Protein AF-A0A2V8NLF8-F1 (afdb_monomer)

Mean predicted aligned error: 7.73 Å

Solvent-accessible surface area (backbone atoms only — not comparable to full-atom values): 8157 Å² total; per-residue (Å²): 142,70,67,67,64,57,54,56,52,54,52,52,53,51,53,50,53,51,50,51,48,50,53,53,51,52,52,42,52,53,44,49,52,51,41,51,50,49,51,53,55,52,49,52,50,52,51,51,52,43,50,49,53,53,61,38,44,76,72,72,50,66,68,50,71,87,53,37,56,60,53,44,49,50,50,49,49,55,47,51,53,48,51,51,51,42,52,51,44,54,53,52,40,51,54,52,53,50,55,48,50,57,52,34,56,75,70,69,51,83,71,80,82,76,75,76,68,73,62,64,59,64,60,53,52,49,51,51,52,48,51,53,43,43,51,50,56,57,54,68,51,65,70,78,132

Foldseek 3Di:
DPDVVVVVVVVVVVVVLVVVLVVLVVLLVVLLVVLVVLLVVLLVVLVVLLVVLVVCLVVVHADDPVRLVVSLVVLVVSLVVSLVSNVVSVVVSVVSVVVSVVSCVVVVNPDPPPVPPPPPVSNVVSVVSSVVSSVSSVVSHPDDD

Structure (mmCIF, N/CA/C/O backbone):
data_AF-A0A2V8NLF8-F1
#
_entry.id   AF-A0A2V8NLF8-F1
#
loop_
_atom_site.group_PDB
_atom_site.id
_atom_site.type_symbol
_atom_site.label_atom_id
_atom_site.label_alt_id
_atom_site.label_comp_id
_atom_site.label_asym_id
_atom_site.label_entity_id
_atom_site.label_seq_id
_atom_site.pdbx_PDB_ins_code
_atom_site.Cartn_x
_atom_site.Cartn_y
_atom_site.Cartn_z
_atom_site.occupancy
_atom_site.B_iso_or_equiv
_atom_site.auth_seq_id
_atom_site.auth_comp_id
_atom_site.auth_asym_id
_atom_site.auth_atom_id
_atom_site.pdbx_PDB_model_num
ATOM 1 N N . MET A 1 1 ? -35.919 8.971 47.888 1.00 62.62 1 MET A N 1
ATOM 2 C CA . MET A 1 1 ? -35.733 9.113 46.428 1.00 62.62 1 MET A CA 1
ATOM 3 C C . MET A 1 1 ? -34.467 8.369 45.984 1.00 62.62 1 MET A C 1
ATOM 5 O O . MET A 1 1 ? -33.421 8.989 46.028 1.00 62.62 1 MET A O 1
ATOM 9 N N . PRO A 1 2 ? -34.507 7.063 45.635 1.00 68.81 2 PRO A N 1
ATOM 10 C CA . PRO A 1 2 ? -33.289 6.376 45.161 1.00 68.81 2 PRO A CA 1
ATOM 11 C C . PRO A 1 2 ? -33.403 5.594 43.833 1.00 68.81 2 PRO A C 1
ATOM 13 O O . PRO A 1 2 ? -32.389 5.138 43.316 1.00 68.81 2 PRO A O 1
ATOM 16 N N . ALA A 1 3 ? -34.604 5.394 43.275 1.00 68.25 3 ALA A N 1
ATOM 17 C CA . ALA A 1 3 ? -34.791 4.526 42.103 1.00 68.25 3 ALA A CA 1
ATOM 18 C C . ALA A 1 3 ? -34.597 5.251 40.756 1.00 68.25 3 ALA A C 1
ATOM 20 O O . ALA A 1 3 ? -33.970 4.698 39.858 1.00 68.25 3 ALA A O 1
ATOM 21 N N . ASN A 1 4 ? -35.073 6.497 40.629 1.00 71.38 4 ASN A N 1
ATOM 22 C CA . ASN A 1 4 ? -34.932 7.270 39.385 1.00 71.38 4 ASN A CA 1
ATOM 23 C C . ASN A 1 4 ? -33.485 7.692 39.102 1.00 71.38 4 ASN A C 1
ATOM 25 O O . ASN A 1 4 ? -33.062 7.670 37.955 1.00 71.38 4 ASN A O 1
ATOM 29 N N . GLU A 1 5 ? -32.704 8.002 40.137 1.00 74.81 5 GLU A N 1
ATOM 30 C CA . GLU A 1 5 ? -31.312 8.440 39.973 1.00 74.81 5 GLU A CA 1
ATOM 31 C C . GLU A 1 5 ? -30.425 7.327 39.386 1.00 74.81 5 GLU A C 1
ATOM 33 O O . GLU A 1 5 ? -29.637 7.579 38.481 1.00 74.81 5 GLU A O 1
ATOM 38 N N . LYS A 1 6 ? -30.628 6.067 39.804 1.00 70.88 6 LYS A N 1
ATOM 39 C CA . LYS A 1 6 ? -29.897 4.909 39.254 1.00 70.88 6 LYS A CA 1
ATOM 40 C C . LYS A 1 6 ? -30.243 4.600 37.791 1.00 70.88 6 LYS A C 1
ATOM 42 O O . LYS A 1 6 ? -29.388 4.126 37.044 1.00 70.88 6 LYS A O 1
ATOM 47 N N . LEU A 1 7 ? -31.487 4.853 37.380 1.00 72.12 7 LEU A N 1
ATOM 48 C CA . LEU A 1 7 ? -31.933 4.676 35.992 1.00 72.12 7 LEU A CA 1
ATOM 49 C C . LEU A 1 7 ? -31.342 5.755 35.070 1.00 72.12 7 LEU A C 1
ATOM 51 O O . LEU A 1 7 ? -30.912 5.449 33.955 1.00 72.12 7 LEU A O 1
ATOM 55 N N . GLU A 1 8 ? -31.254 6.999 35.546 1.00 74.19 8 GLU A N 1
ATOM 56 C CA . GLU A 1 8 ? -30.637 8.099 34.796 1.00 74.19 8 GLU A CA 1
ATOM 57 C C . GLU A 1 8 ? -29.116 7.936 34.654 1.00 74.19 8 GLU A C 1
ATOM 59 O O . GLU A 1 8 ? -28.553 8.257 33.606 1.00 74.19 8 GLU A O 1
ATOM 64 N N . THR A 1 9 ? -28.428 7.391 35.662 1.00 77.75 9 THR A N 1
ATOM 65 C CA . THR A 1 9 ? -26.987 7.113 35.548 1.00 77.75 9 THR A CA 1
ATOM 66 C C . THR A 1 9 ? -26.693 5.978 34.570 1.00 77.75 9 THR A C 1
ATOM 68 O O . THR A 1 9 ? -25.790 6.112 33.748 1.00 77.75 9 THR A O 1
ATOM 71 N N . GLY A 1 10 ? -27.483 4.897 34.600 1.00 77.38 10 GLY A N 1
ATOM 72 C CA . GLY A 1 10 ? -27.284 3.749 33.707 1.00 77.38 10 GLY A CA 1
ATOM 73 C C . GLY A 1 10 ? -27.518 4.082 32.230 1.00 77.38 10 GLY A C 1
ATOM 74 O O . GLY A 1 10 ? -26.784 3.621 31.359 1.00 77.38 10 GLY A O 1
ATOM 75 N N . THR A 1 11 ? -28.502 4.937 31.939 1.00 82.44 11 THR A N 1
ATOM 76 C CA . THR A 1 11 ? -28.777 5.402 30.568 1.00 82.44 11 THR A CA 1
ATOM 77 C C . THR A 1 11 ? -27.654 6.291 30.024 1.00 82.44 11 THR A C 1
ATOM 79 O O . THR A 1 11 ? -27.200 6.075 28.902 1.00 82.44 11 THR A O 1
ATOM 82 N N . ARG A 1 12 ? -27.121 7.219 30.832 1.00 84.38 12 ARG A N 1
ATOM 83 C CA . ARG A 1 12 ? -25.976 8.064 30.435 1.00 84.38 12 ARG A CA 1
ATOM 84 C C . ARG A 1 12 ? -24.694 7.271 30.188 1.00 84.38 12 ARG A C 1
ATOM 86 O O . ARG A 1 12 ? -23.955 7.583 29.256 1.00 84.38 12 ARG A O 1
ATOM 93 N N . GLU A 1 13 ? -24.418 6.270 31.019 1.00 83.88 13 GLU A N 1
ATOM 94 C CA . GLU A 1 13 ? -23.240 5.411 30.870 1.00 83.88 13 GLU A CA 1
ATOM 95 C C . GLU A 1 13 ? -23.305 4.592 29.575 1.00 83.88 13 GLU A C 1
ATOM 97 O O . GLU A 1 13 ? -22.341 4.555 28.806 1.00 83.88 13 GLU A O 1
ATOM 102 N N . PHE A 1 14 ? -24.473 4.022 29.273 1.00 83.19 14 PHE A N 1
ATOM 103 C CA . PHE A 1 14 ? -24.698 3.289 28.031 1.00 83.19 14 PHE A CA 1
ATOM 104 C C . PHE A 1 14 ? -24.530 4.174 26.785 1.00 83.19 14 PHE A C 1
ATOM 106 O O . PHE A 1 14 ? -23.836 3.789 25.838 1.00 83.19 14 PHE A O 1
ATOM 113 N N . ASP A 1 15 ? -25.104 5.381 26.792 1.00 87.44 15 ASP A N 1
ATOM 114 C CA . ASP A 1 15 ? -24.967 6.334 25.685 1.00 87.44 15 ASP A CA 1
ATOM 115 C C . ASP A 1 15 ? -23.506 6.751 25.463 1.00 87.44 15 ASP A C 1
ATOM 117 O O . ASP A 1 15 ? -23.046 6.843 24.320 1.00 87.44 15 ASP A O 1
ATOM 121 N N . TYR A 1 16 ? -22.745 6.943 26.545 1.00 87.31 16 TYR A N 1
ATOM 122 C CA . TYR A 1 16 ? -21.318 7.249 26.472 1.00 87.31 16 TYR A CA 1
ATOM 123 C C . TYR A 1 16 ? -20.513 6.107 25.838 1.00 87.31 16 TYR A C 1
ATOM 125 O O . TYR A 1 16 ? -19.705 6.346 24.934 1.00 87.31 16 TYR A O 1
ATOM 133 N N . LEU A 1 17 ? -20.746 4.862 26.265 1.00 83.56 17 LEU A N 1
ATOM 134 C CA . LEU A 1 17 ? -20.063 3.687 25.716 1.00 83.56 17 LEU A CA 1
ATOM 135 C C . LEU A 1 17 ? -20.388 3.491 24.231 1.00 83.56 17 LEU A C 1
ATOM 137 O O . LEU A 1 17 ? -19.487 3.258 23.420 1.00 83.56 17 LEU A O 1
ATOM 141 N N . LYS A 1 18 ? -21.653 3.686 23.847 1.00 86.12 18 LYS A N 1
ATOM 142 C CA . LYS A 1 18 ? -22.092 3.643 22.449 1.00 86.12 18 LYS A CA 1
ATOM 143 C C . LYS A 1 18 ? -21.400 4.710 21.598 1.00 86.12 18 LYS A C 1
ATOM 145 O O . LYS A 1 18 ? -20.895 4.393 20.520 1.00 86.12 18 LYS A O 1
ATOM 150 N N . LEU A 1 19 ? -21.331 5.950 22.083 1.00 89.81 19 LEU A N 1
ATOM 151 C CA . LEU A 1 19 ? -20.675 7.049 21.372 1.00 89.81 19 LEU A CA 1
ATOM 152 C C . LEU A 1 19 ? -19.169 6.801 21.228 1.00 89.81 19 LEU A C 1
ATOM 154 O O . LEU A 1 19 ? -18.605 6.994 20.151 1.00 89.81 19 LEU A O 1
ATOM 158 N N . ARG A 1 20 ? -18.515 6.298 22.280 1.00 85.62 20 ARG A N 1
ATOM 159 C CA . ARG A 1 20 ? -17.096 5.928 22.241 1.00 85.62 20 ARG A CA 1
ATOM 160 C C . ARG A 1 20 ? -16.826 4.820 21.222 1.00 85.62 20 ARG A C 1
ATOM 162 O O . ARG A 1 20 ? -15.881 4.934 20.440 1.00 85.62 20 ARG A O 1
ATOM 169 N N . ARG A 1 21 ? -17.669 3.785 21.184 1.00 85.62 21 ARG A N 1
ATOM 170 C CA . ARG A 1 21 ? -17.597 2.706 20.188 1.00 85.62 21 ARG A CA 1
ATOM 171 C C . ARG A 1 21 ? -17.740 3.243 18.766 1.00 85.62 21 ARG A C 1
ATOM 173 O O . ARG A 1 21 ? -16.956 2.876 17.893 1.00 85.62 21 ARG A O 1
ATOM 180 N N . GLU A 1 22 ? -18.695 4.141 18.534 1.00 88.62 22 GLU A N 1
ATOM 181 C CA . GLU A 1 22 ? -18.904 4.757 17.221 1.00 88.62 22 GLU A CA 1
ATOM 182 C C . GLU A 1 22 ? -17.691 5.590 16.778 1.00 88.62 22 GLU A C 1
ATOM 184 O O . GLU A 1 22 ? -17.247 5.473 15.634 1.00 88.62 22 GLU A O 1
ATOM 189 N N . VAL A 1 23 ? -17.106 6.381 17.684 1.00 91.06 23 VAL A N 1
ATOM 190 C CA . VAL A 1 23 ? -15.887 7.161 17.414 1.00 91.06 23 VAL A CA 1
ATOM 191 C C . VAL A 1 23 ? -14.719 6.245 17.041 1.00 91.06 23 VAL A C 1
ATOM 193 O O . VAL A 1 23 ? -14.044 6.491 16.041 1.00 91.06 23 VAL A O 1
ATOM 196 N N . LEU A 1 24 ? -14.500 5.163 17.794 1.00 86.31 24 LEU A N 1
ATOM 197 C CA . LEU A 1 24 ? -13.432 4.203 17.503 1.00 86.31 24 LEU A CA 1
ATOM 198 C C . LEU A 1 24 ? -13.659 3.470 16.173 1.00 86.31 24 LEU A C 1
ATOM 200 O O . LEU A 1 24 ? -12.708 3.267 15.419 1.00 86.31 24 LEU A O 1
ATOM 204 N N . SER A 1 25 ? -14.906 3.113 15.854 1.00 85.94 25 SER A N 1
ATOM 205 C CA . SER A 1 25 ? -15.250 2.494 14.569 1.00 85.94 25 SER A CA 1
ATOM 206 C C . SER A 1 25 ? -14.944 3.431 13.401 1.00 85.94 25 SER A C 1
ATOM 208 O O . SER A 1 25 ? -14.262 3.032 12.457 1.00 85.94 25 SER A O 1
ATOM 210 N N . LYS A 1 26 ? -15.367 4.701 13.490 1.00 90.31 26 LYS A N 1
ATOM 211 C CA . LYS A 1 26 ? -15.076 5.718 12.466 1.00 90.31 26 LYS A CA 1
ATOM 212 C C . LYS A 1 26 ? -13.575 5.927 12.276 1.00 90.31 26 LYS A C 1
ATOM 214 O O . LYS A 1 26 ? -13.116 6.083 11.147 1.00 90.31 26 LYS A O 1
ATOM 219 N N . GLU A 1 27 ? -12.801 5.892 13.357 1.00 88.81 27 GLU A N 1
ATOM 220 C CA . GLU A 1 27 ? -11.343 6.009 13.294 1.00 88.81 27 GLU A CA 1
ATOM 221 C C . GLU A 1 27 ? -10.692 4.807 12.581 1.00 88.81 27 GLU A C 1
ATOM 223 O O . GLU A 1 27 ? -9.745 4.975 11.807 1.00 88.81 27 GLU A O 1
ATOM 228 N N . ILE A 1 28 ? -11.201 3.586 12.78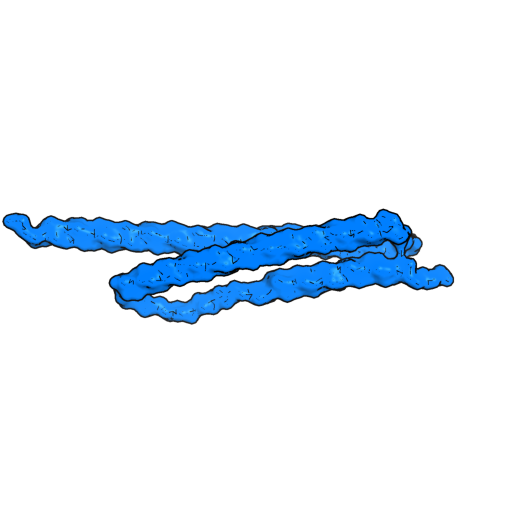7 1.00 87.56 28 ILE A N 1
ATOM 229 C CA . ILE A 1 28 ? -10.737 2.398 12.051 1.00 87.56 28 ILE A CA 1
ATOM 230 C C . ILE A 1 28 ? -11.030 2.542 10.554 1.00 87.56 28 ILE A C 1
ATOM 232 O O . ILE A 1 28 ? -10.137 2.296 9.735 1.00 87.56 28 ILE A O 1
ATOM 236 N N . ASP A 1 29 ? -12.239 2.965 10.192 1.00 88.88 29 ASP A N 1
ATOM 237 C CA . ASP A 1 29 ? -12.632 3.154 8.793 1.00 88.88 29 ASP A CA 1
ATOM 238 C C . ASP A 1 29 ? -11.801 4.251 8.119 1.00 88.88 29 ASP A C 1
ATOM 240 O O . ASP A 1 29 ? -11.267 4.043 7.027 1.00 88.88 29 ASP A O 1
ATOM 244 N N . TYR A 1 30 ? -11.569 5.369 8.814 1.00 90.31 30 TYR A N 1
ATOM 245 C CA . TYR A 1 30 ? -10.673 6.431 8.357 1.00 90.31 30 TYR A CA 1
ATOM 246 C C . TYR A 1 30 ? -9.264 5.901 8.043 1.00 90.31 30 TYR A C 1
ATOM 248 O O . TYR A 1 30 ? -8.680 6.216 7.002 1.00 90.31 30 TYR A O 1
ATOM 256 N N . ARG A 1 31 ? -8.707 5.047 8.908 1.00 86.62 31 ARG A N 1
ATOM 257 C CA . ARG A 1 31 ? -7.370 4.462 8.712 1.00 86.62 31 ARG A CA 1
ATOM 258 C C . ARG A 1 31 ? -7.321 3.460 7.569 1.00 86.62 31 ARG A C 1
ATOM 260 O O . ARG A 1 31 ? -6.309 3.398 6.861 1.00 86.62 31 ARG A O 1
ATOM 267 N N . ARG A 1 32 ? -8.385 2.681 7.372 1.00 86.56 32 ARG A N 1
ATOM 268 C CA . ARG A 1 32 ? -8.521 1.765 6.230 1.00 86.56 32 ARG A CA 1
ATOM 269 C C . ARG A 1 32 ? -8.558 2.537 4.920 1.00 86.56 32 ARG A C 1
ATOM 271 O O . ARG A 1 32 ? -7.749 2.251 4.041 1.00 86.56 32 ARG A O 1
ATOM 278 N N . GLU A 1 33 ? -9.401 3.560 4.840 1.00 89.75 33 GLU A N 1
ATOM 279 C CA . GLU A 1 33 ? -9.509 4.441 3.677 1.00 89.75 33 GLU A CA 1
ATOM 280 C C . GLU A 1 33 ? -8.168 5.121 3.373 1.00 89.75 33 GLU A C 1
ATOM 282 O O . GLU A 1 33 ? -7.685 5.105 2.241 1.00 89.75 33 GLU A O 1
ATOM 287 N N . LYS A 1 34 ? -7.486 5.641 4.399 1.00 88.94 34 LYS A N 1
ATOM 288 C CA . LYS A 1 34 ? -6.151 6.235 4.248 1.00 88.94 34 LYS A CA 1
ATOM 289 C C . LYS A 1 34 ? -5.122 5.233 3.718 1.00 88.94 34 LYS A C 1
ATOM 291 O O . LYS A 1 34 ? -4.338 5.570 2.833 1.00 88.94 34 LYS A O 1
ATOM 296 N N . THR A 1 35 ? -5.133 4.003 4.234 1.00 88.31 35 THR A N 1
ATOM 297 C CA . THR A 1 35 ? -4.251 2.916 3.776 1.00 88.31 35 THR A CA 1
ATOM 298 C C . THR A 1 35 ? -4.517 2.580 2.310 1.00 88.31 35 THR A C 1
ATOM 300 O O . THR A 1 35 ? -3.576 2.484 1.522 1.00 88.31 35 THR A O 1
ATOM 303 N N . TRP A 1 36 ? -5.791 2.456 1.935 1.00 89.25 36 TRP A N 1
ATOM 304 C CA . TRP A 1 36 ? -6.205 2.189 0.563 1.00 89.25 36 TRP A CA 1
ATOM 305 C C . TRP A 1 36 ? -5.790 3.315 -0.391 1.00 89.25 36 TRP A C 1
ATOM 307 O O . TRP A 1 36 ? -5.225 3.037 -1.447 1.00 89.25 36 TRP A O 1
ATOM 317 N N . ARG A 1 37 ? -5.956 4.585 -0.002 1.00 91.25 37 ARG A N 1
ATOM 318 C CA . ARG A 1 37 ? -5.515 5.738 -0.807 1.00 91.25 37 ARG A CA 1
ATOM 319 C C . ARG A 1 37 ? -4.012 5.742 -1.056 1.00 91.25 37 ARG A C 1
ATOM 321 O O . ARG A 1 37 ? -3.592 5.956 -2.188 1.00 91.25 37 ARG A O 1
ATOM 328 N N . ILE A 1 38 ? -3.203 5.479 -0.026 1.00 89.19 38 ILE A N 1
ATOM 329 C CA . ILE A 1 38 ? -1.737 5.403 -0.162 1.00 89.19 38 ILE A CA 1
ATOM 330 C C . ILE A 1 38 ? -1.354 4.264 -1.108 1.00 89.19 38 ILE A C 1
ATOM 332 O O . ILE A 1 38 ? -0.527 4.453 -2.002 1.00 89.19 38 ILE A O 1
ATOM 336 N N . PHE A 1 39 ? -1.974 3.096 -0.946 1.00 89.44 39 PHE A N 1
ATOM 337 C CA . PHE A 1 39 ? -1.757 1.952 -1.826 1.00 89.44 39 PHE A CA 1
ATOM 338 C C . PHE A 1 39 ? -2.135 2.260 -3.284 1.00 89.44 39 PHE A C 1
ATOM 340 O O . PHE A 1 39 ? -1.346 2.009 -4.193 1.00 89.44 39 PHE A O 1
ATOM 347 N N . SER A 1 40 ? -3.313 2.841 -3.508 1.00 92.12 40 SER A N 1
ATOM 348 C CA . SER A 1 40 ? -3.818 3.192 -4.837 1.00 92.12 40 SER A CA 1
ATOM 349 C C . SER A 1 40 ? -2.924 4.225 -5.528 1.00 92.12 40 SER A C 1
ATOM 351 O O . SER A 1 40 ? -2.506 4.038 -6.674 1.00 92.12 40 SER A O 1
ATOM 353 N N . TRP A 1 41 ? -2.546 5.281 -4.804 1.00 93.50 41 TRP A N 1
ATOM 354 C CA . TRP A 1 41 ? -1.674 6.334 -5.318 1.00 93.50 41 TRP A CA 1
ATOM 355 C C . TRP A 1 41 ? -0.283 5.804 -5.682 1.00 93.50 41 TRP A C 1
ATOM 357 O O . TRP A 1 41 ? 0.206 6.037 -6.787 1.00 93.50 41 TRP A O 1
ATOM 367 N N . SER A 1 42 ? 0.333 5.028 -4.789 1.00 90.56 42 SER A N 1
ATOM 368 C CA . SER A 1 42 ? 1.663 4.458 -5.022 1.00 90.56 42 SER A CA 1
ATOM 369 C C . SER A 1 42 ? 1.674 3.422 -6.150 1.00 90.56 42 SER A C 1
ATOM 371 O O . SER A 1 42 ? 2.551 3.475 -7.012 1.00 90.56 42 SER A O 1
ATOM 373 N N . SER A 1 43 ? 0.667 2.548 -6.222 1.00 89.62 43 SER A N 1
ATOM 374 C CA . SER A 1 43 ? 0.513 1.588 -7.324 1.00 89.62 43 SER A CA 1
ATOM 375 C C . SER A 1 43 ? 0.356 2.294 -8.670 1.0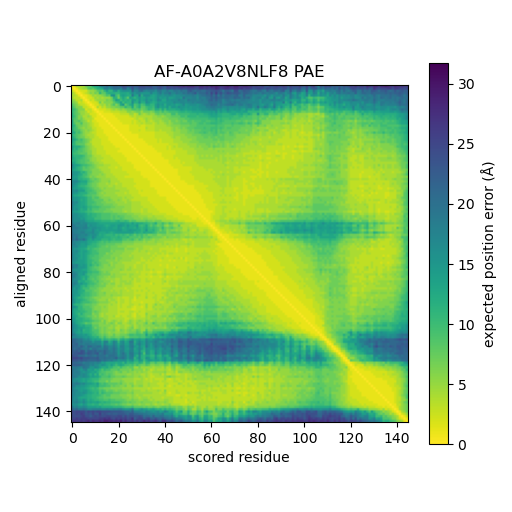0 89.62 43 SER A C 1
ATOM 377 O O . SER A 1 43 ? 0.977 1.890 -9.650 1.00 89.62 43 SER A O 1
ATOM 379 N N . SER A 1 44 ? -0.419 3.383 -8.714 1.00 93.69 44 SER A N 1
ATOM 380 C CA . SER A 1 44 ? -0.617 4.176 -9.933 1.00 93.69 44 SER A CA 1
ATOM 381 C C . SER A 1 44 ? 0.693 4.780 -10.433 1.00 93.69 44 SER A C 1
ATOM 383 O O . SER A 1 44 ? 0.987 4.700 -11.624 1.00 93.69 44 SER A O 1
ATOM 385 N N . ILE A 1 45 ? 1.517 5.322 -9.528 1.00 91.44 45 ILE A N 1
ATOM 386 C CA . ILE A 1 45 ? 2.845 5.841 -9.875 1.00 91.44 45 ILE A CA 1
ATOM 387 C C . ILE A 1 45 ? 3.724 4.719 -10.421 1.00 91.44 45 ILE A C 1
ATOM 389 O O . ILE A 1 45 ? 4.303 4.871 -11.494 1.00 91.44 45 ILE A O 1
ATOM 393 N N . LEU A 1 46 ? 3.809 3.580 -9.731 1.00 89.69 46 LEU A N 1
ATOM 394 C CA . LEU A 1 46 ? 4.668 2.477 -10.164 1.00 89.69 46 LEU A CA 1
ATOM 395 C C . LEU A 1 46 ? 4.251 1.927 -11.534 1.00 89.69 46 LEU A C 1
ATOM 397 O O . LEU A 1 46 ? 5.102 1.765 -12.406 1.00 89.69 46 LEU A O 1
ATOM 401 N N . LEU A 1 47 ? 2.951 1.716 -11.760 1.00 92.31 47 LEU A N 1
ATOM 402 C CA . LEU A 1 47 ? 2.421 1.249 -13.043 1.00 92.31 47 LEU A CA 1
ATOM 403 C C . LEU A 1 47 ? 2.639 2.268 -14.165 1.00 92.31 47 LEU A C 1
ATOM 405 O O . LEU A 1 47 ? 3.038 1.882 -15.263 1.00 92.31 47 LEU A O 1
ATOM 409 N N . ALA A 1 48 ? 2.435 3.560 -13.897 1.00 93.75 48 ALA A N 1
ATOM 410 C CA . ALA A 1 48 ? 2.718 4.617 -14.865 1.00 93.75 48 ALA A CA 1
ATOM 411 C C . ALA A 1 48 ? 4.208 4.650 -15.235 1.00 93.75 48 ALA A C 1
ATOM 413 O O . ALA A 1 48 ? 4.555 4.751 -16.411 1.00 93.75 48 ALA A O 1
ATOM 414 N N . THR A 1 49 ? 5.092 4.502 -14.243 1.00 90.12 49 THR A N 1
ATOM 415 C CA . THR A 1 49 ? 6.546 4.482 -14.455 1.00 90.12 49 THR A CA 1
ATOM 416 C C . THR A 1 49 ? 6.960 3.259 -15.274 1.00 90.12 49 THR A C 1
ATOM 418 O O . THR A 1 49 ? 7.702 3.381 -16.247 1.00 90.12 49 THR A O 1
ATOM 421 N N . LEU A 1 50 ? 6.432 2.084 -14.924 1.00 90.62 50 LEU A N 1
ATOM 422 C CA . LEU A 1 50 ? 6.649 0.833 -15.645 1.00 90.62 50 LEU A CA 1
ATOM 423 C C . LEU A 1 50 ? 6.193 0.946 -17.107 1.00 90.62 50 LEU A C 1
ATOM 425 O O . LEU A 1 50 ? 6.957 0.635 -18.020 1.00 90.62 50 LEU A O 1
ATOM 429 N N . GLY A 1 51 ? 4.976 1.448 -17.332 1.00 91.62 51 GLY A N 1
ATOM 430 C CA . GLY A 1 51 ? 4.427 1.675 -18.668 1.00 91.62 51 GLY A CA 1
ATOM 431 C C . GLY A 1 51 ? 5.256 2.667 -19.483 1.00 91.62 51 GLY A C 1
ATOM 432 O O . GLY A 1 51 ? 5.535 2.411 -20.653 1.00 91.62 51 GLY A O 1
ATOM 433 N N . ALA A 1 52 ? 5.720 3.755 -18.863 1.00 91.00 52 ALA A N 1
ATOM 434 C CA . ALA A 1 52 ? 6.583 4.738 -19.512 1.00 91.00 52 ALA A CA 1
ATOM 435 C C . ALA A 1 52 ? 7.918 4.125 -19.963 1.00 91.00 52 ALA A C 1
ATOM 437 O O . ALA A 1 52 ? 8.343 4.348 -21.097 1.00 91.00 52 ALA A O 1
ATOM 438 N N . ILE A 1 53 ? 8.559 3.309 -19.120 1.00 89.62 53 ILE A N 1
ATOM 439 C CA . ILE A 1 53 ? 9.820 2.637 -19.467 1.00 89.62 53 ILE A CA 1
ATOM 440 C C . ILE A 1 53 ? 9.614 1.653 -20.623 1.00 89.62 53 ILE A C 1
ATOM 442 O O . ILE A 1 53 ? 10.402 1.648 -21.569 1.00 89.62 53 ILE A O 1
ATOM 446 N N . ILE A 1 54 ? 8.541 0.857 -20.587 1.00 89.56 54 ILE A N 1
ATOM 447 C CA . ILE A 1 54 ? 8.208 -0.092 -21.659 1.00 89.56 54 ILE A CA 1
ATOM 448 C C . ILE A 1 54 ? 7.944 0.651 -22.978 1.00 89.56 54 ILE A C 1
ATOM 450 O O . ILE A 1 54 ? 8.480 0.269 -24.018 1.00 89.56 54 ILE A O 1
ATOM 454 N N . ALA A 1 55 ? 7.167 1.737 -22.939 1.00 92.25 55 ALA A N 1
ATOM 455 C CA . ALA A 1 55 ? 6.833 2.540 -24.114 1.00 92.25 55 ALA A CA 1
ATOM 456 C C . ALA A 1 55 ? 8.045 3.272 -24.716 1.00 92.25 55 ALA A C 1
ATOM 458 O O . ALA A 1 55 ? 8.108 3.478 -25.926 1.00 92.25 55 ALA A O 1
ATOM 459 N N . LEU A 1 56 ? 9.012 3.677 -23.889 1.00 88.94 56 LEU A N 1
ATOM 460 C CA . LEU A 1 56 ? 10.277 4.238 -24.363 1.00 88.94 56 LEU A CA 1
ATOM 461 C C . LEU A 1 56 ? 11.170 3.148 -24.965 1.00 88.94 56 LEU A C 1
ATOM 463 O O . LEU A 1 56 ? 11.723 3.332 -26.050 1.00 88.94 56 LEU A O 1
ATOM 467 N N . SER A 1 57 ? 11.261 1.992 -24.306 1.00 86.56 57 SER A N 1
ATOM 468 C CA . SER A 1 57 ? 12.060 0.860 -24.778 1.00 86.56 57 SER A CA 1
ATOM 469 C C . SER A 1 57 ? 11.592 0.345 -26.142 1.00 86.56 57 SER A C 1
ATOM 471 O O . SER A 1 57 ? 12.427 0.054 -26.998 1.00 86.56 57 SER A O 1
ATOM 473 N N . SER A 1 58 ? 10.279 0.305 -26.395 1.00 87.25 58 SER A N 1
ATOM 474 C CA . SER A 1 58 ? 9.732 -0.118 -27.693 1.00 87.25 58 SER A CA 1
ATOM 475 C C . SER A 1 58 ? 10.092 0.822 -28.848 1.00 87.25 58 SER A C 1
ATOM 477 O O . SER A 1 58 ? 10.107 0.394 -29.999 1.00 87.25 58 SER A O 1
ATOM 479 N N . LYS A 1 59 ? 10.445 2.081 -28.554 1.00 89.69 59 LYS A N 1
ATOM 480 C CA . LYS A 1 59 ? 10.939 3.064 -29.532 1.00 89.69 59 LYS A CA 1
ATOM 481 C C . LYS A 1 59 ? 12.462 3.033 -29.710 1.00 89.69 59 LYS A C 1
ATOM 483 O O . LYS A 1 59 ? 13.016 3.921 -30.351 1.00 89.69 59 LYS A O 1
ATOM 488 N N . GLY A 1 60 ? 13.151 2.055 -29.120 1.00 84.62 60 GLY A N 1
ATOM 489 C CA . GLY A 1 60 ? 14.611 1.950 -29.162 1.00 84.62 60 GLY A CA 1
ATOM 490 C C . GLY A 1 60 ? 15.337 2.903 -28.208 1.00 84.62 60 GLY A C 1
ATOM 491 O O . GLY A 1 60 ? 16.565 2.976 -28.239 1.00 84.62 60 GLY A O 1
ATOM 492 N N . PHE A 1 61 ? 14.616 3.618 -27.335 1.00 85.19 61 PHE A N 1
ATOM 493 C CA . PHE A 1 61 ? 15.241 4.456 -26.315 1.00 85.19 61 PHE A CA 1
ATOM 494 C C . PHE A 1 61 ? 15.885 3.582 -25.234 1.00 85.19 61 PHE A C 1
ATOM 496 O O . PHE A 1 61 ? 15.264 2.654 -24.709 1.00 85.19 61 PHE A O 1
ATOM 503 N N . ARG A 1 62 ? 17.128 3.904 -24.864 1.00 82.25 62 ARG A N 1
ATOM 504 C CA . ARG A 1 62 ? 17.875 3.217 -23.805 1.00 82.25 62 ARG A CA 1
ATOM 505 C C . ARG A 1 62 ? 18.152 4.180 -22.664 1.00 82.25 62 ARG A C 1
ATOM 507 O O . ARG A 1 62 ? 18.749 5.232 -22.874 1.00 82.25 62 ARG A O 1
ATOM 514 N N . LEU A 1 63 ? 17.778 3.794 -21.445 1.00 82.50 63 LEU A N 1
ATOM 515 C CA . LEU A 1 63 ? 18.173 4.551 -20.261 1.00 82.50 63 LEU A CA 1
ATOM 516 C C . LEU A 1 63 ? 19.672 4.368 -20.016 1.00 82.50 63 LEU A C 1
ATOM 518 O O . LEU A 1 63 ? 20.147 3.237 -19.890 1.00 82.50 63 LEU A O 1
ATOM 522 N N . GLY A 1 64 ? 20.413 5.468 -19.912 1.00 85.69 64 GLY A N 1
ATOM 523 C CA . GLY A 1 64 ? 21.807 5.443 -19.467 1.00 85.69 64 GLY A CA 1
ATOM 524 C C . GLY A 1 64 ? 21.920 5.130 -17.972 1.00 85.69 64 GLY A C 1
ATOM 525 O O . GLY A 1 64 ? 20.969 5.332 -17.215 1.00 85.69 64 GLY A O 1
ATOM 526 N N . TRP A 1 65 ? 23.093 4.682 -17.517 1.00 84.69 65 TRP A N 1
ATOM 527 C CA . TRP A 1 65 ? 23.354 4.400 -16.095 1.00 84.69 65 TRP A CA 1
ATOM 528 C C . TRP A 1 65 ? 22.997 5.577 -15.175 1.00 84.69 65 TRP A C 1
ATOM 530 O O . TRP A 1 65 ? 22.343 5.381 -14.151 1.00 84.69 65 TRP A O 1
ATOM 540 N N . SER A 1 66 ? 23.314 6.804 -15.599 1.00 87.00 66 SER A N 1
ATOM 541 C CA . SER A 1 66 ? 22.996 8.034 -14.865 1.00 87.00 66 SER A CA 1
ATOM 542 C C . SER A 1 66 ? 21.494 8.293 -14.696 1.00 87.00 66 SER A C 1
ATOM 544 O O . SER A 1 66 ? 21.114 9.048 -13.812 1.00 87.00 66 SER A O 1
ATOM 546 N N . GLN A 1 67 ? 20.634 7.676 -15.514 1.00 87.25 67 GLN A N 1
ATOM 547 C CA . GLN A 1 67 ? 19.171 7.774 -15.412 1.00 87.25 67 GLN A CA 1
ATOM 548 C C . GLN A 1 67 ? 18.562 6.576 -14.669 1.00 87.25 67 GLN A C 1
ATOM 550 O O . GLN A 1 67 ? 17.562 6.726 -13.970 1.00 87.25 67 GLN A O 1
ATOM 555 N N . ARG A 1 68 ? 19.174 5.388 -14.776 1.00 87.00 68 ARG A N 1
ATOM 556 C CA . ARG A 1 68 ? 18.695 4.166 -14.108 1.00 87.00 68 ARG A CA 1
ATOM 557 C C . ARG A 1 68 ? 18.790 4.259 -12.592 1.00 87.00 68 ARG A C 1
ATOM 559 O O . ARG A 1 68 ? 17.826 3.932 -11.909 1.00 87.00 68 ARG A O 1
ATOM 566 N N . ILE A 1 69 ? 19.932 4.718 -12.078 1.00 89.31 69 ILE A N 1
ATOM 567 C CA . ILE A 1 69 ? 20.179 4.829 -10.633 1.00 89.31 69 ILE A CA 1
ATOM 568 C C . ILE A 1 69 ? 19.133 5.726 -9.949 1.00 89.31 69 ILE A C 1
ATOM 570 O O . ILE A 1 69 ? 18.474 5.245 -9.026 1.00 89.31 69 ILE A O 1
ATOM 574 N N . PRO A 1 70 ? 18.910 6.985 -10.383 1.00 91.19 70 PRO A N 1
ATOM 575 C CA . PRO A 1 70 ? 17.915 7.836 -9.738 1.00 91.19 70 PRO A CA 1
ATOM 576 C C . PRO A 1 70 ? 16.485 7.309 -9.912 1.00 91.19 70 PRO A C 1
ATOM 578 O O . PRO A 1 70 ? 15.697 7.417 -8.976 1.00 91.19 70 PRO A O 1
ATOM 581 N N . ALA A 1 71 ? 16.145 6.689 -11.050 1.00 88.25 71 ALA A N 1
ATOM 582 C CA . ALA A 1 71 ? 14.824 6.088 -11.251 1.00 88.25 71 ALA A CA 1
ATOM 583 C C . ALA A 1 71 ? 14.569 4.914 -10.288 1.00 88.25 71 ALA A C 1
ATOM 585 O O . ALA A 1 71 ? 13.530 4.863 -9.628 1.00 88.25 71 ALA A O 1
ATOM 586 N N . ALA A 1 72 ? 15.536 4.000 -10.155 1.00 89.75 72 ALA A N 1
ATOM 587 C CA . ALA A 1 72 ? 15.456 2.882 -9.220 1.00 89.75 72 ALA A CA 1
ATOM 588 C C . ALA A 1 72 ? 15.390 3.368 -7.763 1.00 89.75 72 ALA A C 1
ATOM 590 O O . ALA A 1 72 ? 14.583 2.864 -6.981 1.00 89.75 72 ALA A O 1
ATOM 591 N N . LEU A 1 73 ? 16.181 4.388 -7.410 1.00 91.88 73 LEU A N 1
ATOM 592 C CA . LEU A 1 73 ? 16.162 4.991 -6.078 1.00 91.88 73 LEU A CA 1
ATOM 593 C C . LEU A 1 73 ? 14.807 5.644 -5.768 1.00 91.88 73 LEU A C 1
ATOM 595 O O . LEU A 1 73 ? 14.276 5.456 -4.676 1.00 91.88 73 LEU A O 1
ATOM 599 N N . ALA A 1 74 ? 14.212 6.360 -6.724 1.00 91.44 74 ALA A N 1
ATOM 600 C CA . ALA A 1 74 ? 12.893 6.964 -6.555 1.00 91.44 74 ALA A CA 1
ATOM 601 C C . ALA A 1 74 ? 11.808 5.903 -6.302 1.00 91.44 74 ALA A C 1
ATOM 603 O O . ALA A 1 74 ? 11.021 6.035 -5.364 1.00 91.44 74 ALA A O 1
ATOM 604 N N . ILE A 1 75 ? 11.808 4.812 -7.076 1.00 91.50 75 ILE A N 1
ATOM 605 C CA . ILE A 1 75 ? 10.893 3.677 -6.869 1.00 91.50 75 ILE A CA 1
ATOM 606 C C . ILE A 1 75 ? 11.104 3.042 -5.497 1.00 91.50 75 ILE A C 1
ATOM 608 O O . ILE A 1 75 ? 10.133 2.747 -4.796 1.00 91.50 75 ILE A O 1
ATOM 612 N N . PHE A 1 76 ? 12.361 2.869 -5.087 1.00 90.44 76 PHE A N 1
ATOM 613 C CA . PHE A 1 76 ? 12.692 2.331 -3.775 1.00 90.4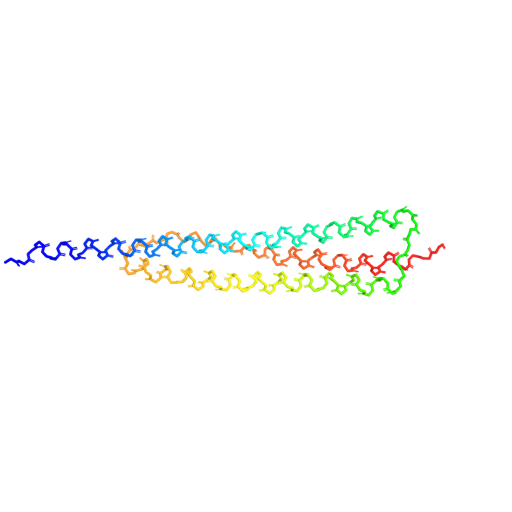4 76 PHE A CA 1
ATOM 614 C C . PHE A 1 76 ? 12.159 3.218 -2.642 1.00 90.44 76 PHE A C 1
ATOM 616 O O . PHE A 1 76 ? 11.553 2.704 -1.700 1.00 90.44 76 PHE A O 1
ATOM 623 N N . ILE A 1 77 ? 12.317 4.542 -2.748 1.00 92.94 77 ILE A N 1
ATOM 624 C CA . ILE A 1 77 ? 11.801 5.509 -1.768 1.00 92.94 77 ILE A CA 1
ATOM 625 C C . ILE A 1 77 ? 10.273 5.439 -1.695 1.00 92.94 77 ILE A C 1
ATOM 627 O O . ILE A 1 77 ? 9.725 5.300 -0.601 1.00 92.94 77 ILE A O 1
ATOM 631 N N . VAL A 1 78 ? 9.577 5.484 -2.837 1.00 91.12 78 VAL A N 1
ATOM 632 C CA . VAL A 1 78 ? 8.103 5.434 -2.886 1.00 91.12 78 VAL A CA 1
ATOM 633 C C . VAL A 1 78 ? 7.574 4.125 -2.298 1.00 91.12 78 VAL A C 1
ATOM 635 O O . VAL A 1 78 ? 6.638 4.138 -1.493 1.00 91.12 78 VAL A O 1
ATOM 638 N N . SER A 1 79 ? 8.191 2.997 -2.652 1.00 89.12 79 SER A N 1
ATOM 639 C CA . SER A 1 79 ? 7.809 1.679 -2.141 1.00 89.12 79 SER A CA 1
ATOM 640 C C . SER A 1 79 ? 8.043 1.566 -0.630 1.00 89.12 79 SER A C 1
ATOM 642 O O . SER A 1 79 ? 7.135 1.186 0.112 1.00 89.12 79 SER A O 1
ATOM 644 N N . SER A 1 80 ? 9.214 1.994 -0.147 1.00 90.62 80 SER A N 1
ATOM 645 C CA . SER A 1 80 ? 9.567 1.965 1.279 1.00 90.62 80 SER A CA 1
ATOM 646 C C . SER A 1 80 ? 8.654 2.861 2.112 1.00 90.62 80 SER A C 1
ATOM 648 O O . SER A 1 80 ? 8.135 2.436 3.146 1.00 90.62 80 SER A O 1
ATOM 650 N N . TYR A 1 81 ? 8.401 4.084 1.642 1.00 90.88 81 TYR A N 1
ATOM 651 C CA . TYR A 1 81 ? 7.498 5.023 2.300 1.00 90.88 81 TYR A CA 1
ATOM 652 C C . TYR A 1 81 ? 6.086 4.444 2.420 1.00 90.88 81 TYR A C 1
ATOM 654 O O . TYR A 1 81 ? 5.505 4.431 3.507 1.00 90.88 81 TYR A O 1
ATOM 662 N N . SER A 1 82 ? 5.568 3.885 1.324 1.00 88.94 82 SER A N 1
ATOM 663 C CA . SER A 1 82 ? 4.254 3.238 1.298 1.00 88.94 82 SER A CA 1
ATOM 664 C C . SER A 1 82 ? 4.201 2.048 2.258 1.00 88.94 82 SER A C 1
ATOM 666 O O . SER A 1 82 ? 3.242 1.903 3.016 1.00 88.94 82 SER A O 1
ATOM 668 N N . HIS A 1 83 ? 5.254 1.229 2.301 1.00 88.94 83 HIS A N 1
ATOM 669 C CA . HIS A 1 83 ? 5.344 0.078 3.194 1.00 88.94 83 HIS A CA 1
ATOM 670 C C . HIS A 1 83 ? 5.311 0.472 4.679 1.00 88.94 83 HIS A C 1
ATOM 672 O O . HIS A 1 83 ? 4.574 -0.135 5.468 1.00 88.94 83 HIS A O 1
ATOM 678 N N . ILE A 1 84 ? 6.080 1.496 5.064 1.00 90.88 84 ILE A N 1
ATOM 679 C CA . ILE A 1 84 ? 6.113 2.021 6.435 1.00 90.88 84 ILE A CA 1
ATOM 680 C C . ILE A 1 84 ? 4.730 2.545 6.823 1.00 90.88 84 ILE A C 1
ATOM 682 O O . ILE A 1 84 ? 4.193 2.145 7.860 1.00 90.88 84 ILE A O 1
ATOM 686 N N . TRP A 1 85 ? 4.124 3.375 5.973 1.00 89.62 85 TRP A N 1
ATOM 687 C CA . TRP A 1 85 ? 2.819 3.978 6.236 1.00 89.62 85 TRP A CA 1
ATOM 688 C C . TRP A 1 85 ? 1.705 2.949 6.371 1.00 89.62 85 TRP A C 1
ATOM 690 O O . TRP A 1 85 ? 0.934 3.006 7.333 1.00 89.62 85 TRP A O 1
ATOM 700 N N . ILE A 1 86 ? 1.638 1.983 5.452 1.00 85.75 86 ILE A N 1
ATOM 701 C CA . ILE A 1 86 ? 0.687 0.874 5.539 1.00 85.75 86 ILE A CA 1
ATOM 702 C C . ILE A 1 86 ? 0.913 0.155 6.871 1.00 85.75 86 ILE A C 1
ATOM 704 O O . ILE A 1 86 ? -0.004 0.023 7.673 1.00 85.75 86 ILE A O 1
ATOM 708 N N . THR A 1 87 ? 2.145 -0.242 7.185 1.00 87.50 87 THR A N 1
ATOM 709 C CA . THR A 1 87 ? 2.440 -0.991 8.414 1.00 87.50 87 THR A CA 1
ATOM 710 C C . THR A 1 87 ? 2.053 -0.243 9.687 1.00 87.50 87 THR A C 1
ATOM 712 O O . THR A 1 87 ? 1.467 -0.851 10.585 1.00 87.50 87 THR A O 1
ATOM 715 N N . GLN A 1 88 ? 2.328 1.057 9.767 1.00 89.25 88 GLN A N 1
ATOM 716 C CA . GLN A 1 88 ? 1.95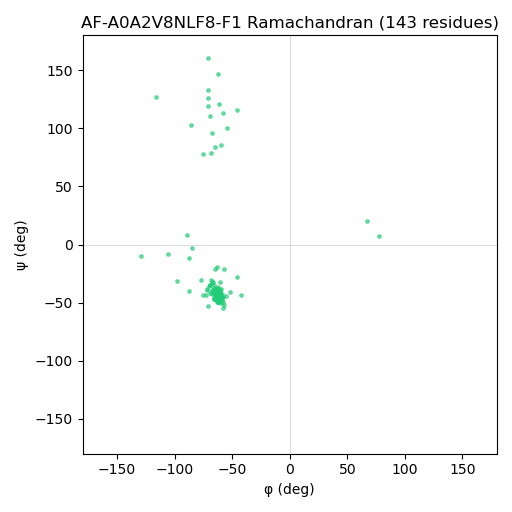2 1.885 10.912 1.00 89.25 88 GLN A CA 1
ATOM 717 C C . GLN A 1 88 ? 0.432 1.997 11.071 1.00 89.25 88 GLN A C 1
ATOM 719 O O . GLN A 1 88 ? -0.076 1.786 12.173 1.00 89.25 88 GLN A O 1
ATOM 724 N N . ASN A 1 89 ? -0.304 2.246 9.984 1.00 86.19 89 ASN A N 1
ATOM 725 C CA . ASN A 1 89 ? -1.765 2.341 10.042 1.00 86.19 89 ASN A CA 1
ATOM 726 C C . ASN A 1 89 ? -2.403 1.010 10.438 1.00 86.19 89 ASN A C 1
ATOM 728 O O . ASN A 1 89 ? -3.326 0.996 11.247 1.00 86.19 89 ASN A O 1
ATOM 732 N N . LEU A 1 90 ? -1.864 -0.113 9.956 1.00 83.56 90 LEU A N 1
ATOM 733 C CA . LEU A 1 90 ? -2.350 -1.435 10.345 1.00 83.56 90 LEU A CA 1
ATOM 734 C C . LEU A 1 90 ? -2.072 -1.746 11.819 1.00 83.56 90 LEU A C 1
ATOM 736 O O . LEU A 1 90 ? -2.925 -2.321 12.490 1.00 83.56 90 LEU A O 1
ATOM 740 N N . LYS A 1 91 ? -0.903 -1.357 12.345 1.00 88.19 91 LYS A N 1
ATOM 741 C CA . LYS A 1 91 ? -0.601 -1.496 13.779 1.00 88.19 91 LYS A CA 1
ATOM 742 C C . LYS A 1 91 ? -1.577 -0.679 14.627 1.00 88.19 91 LYS A C 1
ATOM 744 O O . LYS A 1 91 ? -2.130 -1.211 15.581 1.00 88.19 91 LYS A O 1
ATOM 749 N N . GLN A 1 92 ? -1.830 0.576 14.255 1.00 87.62 92 GLN A N 1
ATOM 750 C CA . GLN A 1 92 ? -2.760 1.443 14.984 1.00 87.62 92 GLN A CA 1
ATOM 751 C C . GLN A 1 92 ? -4.209 0.942 14.890 1.00 87.62 92 GLN A C 1
ATOM 753 O O . GLN A 1 92 ? -4.902 0.913 15.902 1.00 87.62 92 GLN A O 1
ATOM 758 N N . ALA A 1 93 ? -4.640 0.447 13.725 1.00 84.38 93 ALA A N 1
ATOM 759 C CA . ALA A 1 93 ? -5.955 -0.172 13.564 1.00 84.38 93 ALA A CA 1
ATOM 760 C C . ALA A 1 93 ? -6.132 -1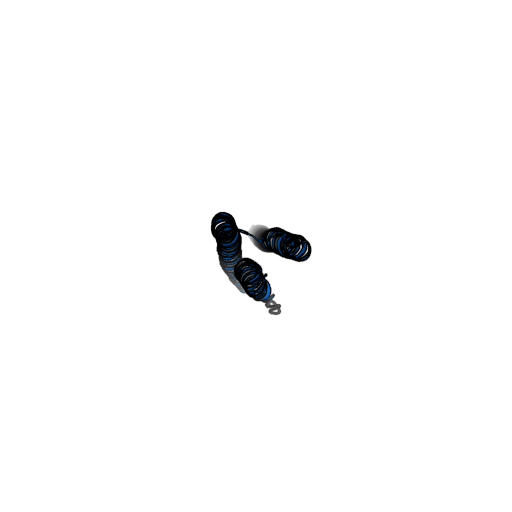.402 14.470 1.00 84.38 93 ALA A C 1
ATOM 762 O O . ALA A 1 93 ? -7.180 -1.546 15.090 1.00 84.38 93 ALA A O 1
ATOM 763 N N . LYS A 1 94 ? -5.102 -2.251 14.616 1.00 85.81 94 LYS A N 1
ATOM 764 C CA . LYS A 1 94 ? -5.138 -3.396 15.544 1.00 85.81 94 LYS A CA 1
ATOM 765 C C . LYS A 1 94 ? -5.268 -2.968 17.006 1.00 85.81 94 LYS A C 1
ATOM 767 O O . LYS A 1 94 ? -6.020 -3.590 17.747 1.00 85.81 94 LYS A O 1
ATOM 772 N N . VAL A 1 95 ? -4.560 -1.913 17.419 1.00 88.75 95 VAL A N 1
ATOM 773 C CA . VAL A 1 95 ? -4.665 -1.368 18.787 1.00 88.75 95 VAL A CA 1
ATOM 774 C C . VAL A 1 95 ? -6.077 -0.841 19.052 1.00 88.75 95 VAL A C 1
ATOM 776 O O . VAL A 1 95 ? -6.665 -1.170 20.077 1.00 88.75 95 VAL A O 1
ATOM 779 N N . LEU A 1 96 ? -6.652 -0.092 18.108 1.00 86.50 96 LEU A N 1
ATOM 780 C CA . LEU A 1 96 ? -8.023 0.417 18.216 1.00 86.50 96 LEU A CA 1
ATOM 781 C C . LEU A 1 96 ? -9.056 -0.711 18.236 1.00 86.50 96 LEU A C 1
ATOM 783 O O . LEU A 1 96 ? -9.975 -0.690 19.046 1.00 86.50 96 LEU A O 1
ATOM 787 N N . GLN A 1 97 ? -8.882 -1.726 17.389 1.00 85.81 97 GLN A N 1
ATOM 788 C CA . GLN A 1 97 ? -9.765 -2.887 17.364 1.00 85.81 97 GLN A CA 1
ATOM 789 C C . GLN A 1 97 ? -9.712 -3.663 18.684 1.00 85.81 97 GLN A C 1
ATOM 791 O O . GLN A 1 97 ? -10.746 -4.124 19.157 1.00 85.81 97 GLN A O 1
ATOM 796 N N . LYS A 1 98 ? -8.530 -3.768 19.304 1.00 87.31 98 LYS A N 1
ATOM 797 C CA . LYS A 1 98 ? -8.391 -4.350 20.641 1.00 87.31 98 LYS A CA 1
ATOM 798 C C . LYS A 1 98 ? -9.145 -3.528 21.693 1.00 87.31 98 LYS A C 1
ATOM 800 O O . LYS A 1 98 ? -9.876 -4.115 22.477 1.00 87.31 98 LYS A O 1
ATOM 805 N N . ALA A 1 99 ? -9.041 -2.199 21.653 1.00 85.62 99 ALA A N 1
ATOM 806 C CA . ALA A 1 99 ? -9.775 -1.323 22.569 1.00 85.62 99 ALA A CA 1
ATOM 807 C C . ALA A 1 99 ? -11.304 -1.439 22.408 1.00 85.62 99 ALA A C 1
ATOM 809 O O . ALA A 1 99 ? -12.026 -1.444 23.398 1.00 85.62 99 ALA A O 1
ATOM 810 N N . ILE A 1 100 ? -11.811 -1.585 21.175 1.00 84.56 100 ILE A N 1
ATOM 811 C CA . ILE A 1 100 ? -13.240 -1.862 20.943 1.00 84.56 100 ILE A CA 1
ATOM 812 C C . ILE A 1 100 ? -13.630 -3.220 21.533 1.00 84.56 100 ILE A C 1
ATOM 814 O O . ILE A 1 100 ? -14.659 -3.310 22.188 1.00 84.56 100 ILE A O 1
ATOM 818 N N . ARG A 1 101 ? -12.811 -4.265 21.336 1.00 83.12 101 ARG A N 1
ATOM 819 C CA . ARG A 1 101 ? -13.083 -5.603 21.895 1.00 83.12 101 ARG A CA 1
ATOM 820 C C . ARG A 1 101 ? -13.133 -5.594 23.422 1.00 83.12 101 ARG A C 1
ATOM 822 O O . ARG A 1 101 ? -13.989 -6.259 23.986 1.00 83.12 101 ARG A O 1
ATOM 829 N N . GLU A 1 102 ? -12.233 -4.859 24.072 1.00 84.50 102 GLU A N 1
ATOM 830 C CA . GLU A 1 102 ? -12.232 -4.709 25.532 1.00 84.50 102 GLU A CA 1
ATOM 831 C C . GLU A 1 102 ? -13.550 -4.071 26.018 1.00 84.50 102 GLU A C 1
ATOM 833 O O . GLU A 1 102 ? -14.168 -4.598 26.938 1.00 84.50 102 GLU A O 1
ATOM 838 N N . HIS A 1 103 ? -14.058 -3.041 25.333 1.00 80.44 103 HIS A N 1
ATOM 839 C CA . HIS A 1 103 ? -15.350 -2.422 25.669 1.00 80.44 103 HIS A CA 1
ATOM 840 C C . HIS A 1 103 ? -16.577 -3.278 25.325 1.00 80.44 103 HIS A C 1
ATOM 842 O O . HIS A 1 103 ? -17.542 -3.307 26.084 1.00 80.44 103 HIS A O 1
ATOM 848 N N . ASP A 1 104 ? -16.566 -3.985 24.195 1.00 82.56 104 A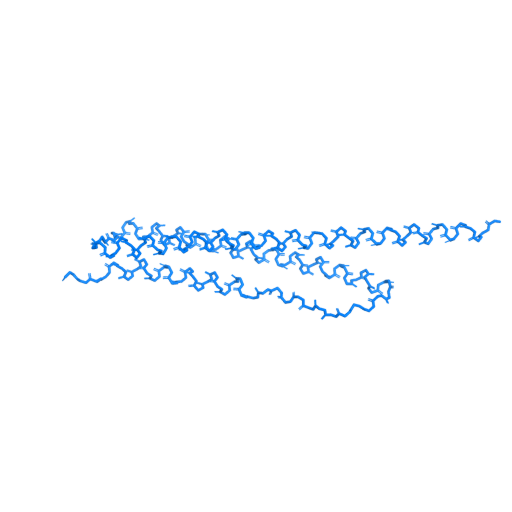SP A N 1
ATOM 849 C CA . ASP A 1 104 ? -17.688 -4.849 23.809 1.00 82.56 104 ASP A CA 1
ATOM 850 C C . ASP A 1 104 ? -17.796 -6.067 24.757 1.00 82.56 104 ASP A C 1
ATOM 852 O O . ASP A 1 104 ? -18.905 -6.514 25.055 1.00 82.56 104 ASP A O 1
ATOM 856 N N . ALA A 1 105 ? -16.670 -6.536 25.315 1.00 82.31 105 ALA A N 1
ATOM 857 C CA . ALA A 1 105 ? -16.647 -7.551 26.371 1.00 82.31 105 ALA A CA 1
ATOM 858 C C . ALA A 1 105 ? -17.246 -7.042 27.696 1.00 82.31 105 ALA A C 1
ATOM 860 O O . ALA A 1 105 ? -18.013 -7.767 28.328 1.00 82.31 105 ALA A O 1
ATOM 861 N N . GLU A 1 106 ? -16.957 -5.796 28.097 1.00 79.25 106 GLU A N 1
ATOM 862 C CA . GLU A 1 106 ? -17.583 -5.150 29.268 1.00 79.25 106 GLU A CA 1
ATOM 863 C C . GLU A 1 106 ? -19.110 -5.034 29.116 1.00 79.25 106 GLU A C 1
ATOM 865 O O . GLU A 1 106 ? -19.848 -5.145 30.093 1.00 79.25 106 GLU A O 1
ATOM 870 N N . LEU A 1 107 ? -19.591 -4.861 27.882 1.00 76.38 107 LEU A N 1
ATOM 871 C CA . LEU A 1 107 ? -21.013 -4.751 27.548 1.00 76.38 107 LEU A CA 1
ATOM 872 C C . LEU A 1 107 ? -21.722 -6.106 27.361 1.00 76.38 107 LEU A C 1
ATOM 874 O O . LEU A 1 107 ? -22.928 -6.123 27.110 1.00 76.38 107 LEU A O 1
ATOM 878 N N . GLY A 1 108 ? -21.007 -7.234 27.454 1.00 80.00 108 GLY A N 1
ATOM 879 C CA . GLY A 1 108 ? -21.569 -8.573 27.231 1.00 80.00 108 GLY A CA 1
ATOM 880 C C . GLY A 1 108 ? -22.007 -8.834 25.784 1.00 80.00 108 GLY A C 1
ATOM 881 O O . GLY A 1 108 ? -22.830 -9.715 25.533 1.00 80.00 108 GLY A O 1
ATOM 882 N N . ILE A 1 109 ? -21.493 -8.059 24.825 1.00 79.38 109 ILE A N 1
ATOM 883 C CA . ILE A 1 109 ? -21.809 -8.216 23.406 1.00 79.38 109 ILE A CA 1
ATOM 884 C C . ILE A 1 109 ? -20.855 -9.269 22.832 1.00 79.38 109 ILE A C 1
ATOM 886 O O . ILE A 1 109 ? -19.692 -8.982 22.549 1.00 79.38 109 ILE A O 1
ATOM 890 N N . GLU A 1 110 ? -21.343 -10.495 22.627 1.00 68.25 110 GLU A N 1
ATOM 891 C CA . GLU A 1 110 ? -20.615 -11.510 21.858 1.00 68.25 110 GLU A CA 1
ATOM 892 C C . GLU A 1 110 ? -20.546 -11.083 20.386 1.00 68.25 110 GLU A C 1
ATOM 894 O O . GLU A 1 110 ? -21.474 -11.263 19.595 1.00 68.25 110 GLU A O 1
ATOM 899 N N . LEU A 1 111 ? -19.435 -10.457 20.002 1.00 65.50 111 LEU A N 1
ATOM 900 C CA . LEU A 1 111 ? -19.169 -10.136 18.608 1.00 65.50 111 LEU A CA 1
ATOM 901 C C . LEU A 1 111 ? -18.867 -11.419 17.826 1.00 65.50 111 LEU A C 1
ATOM 903 O O . LEU A 1 111 ? -17.851 -12.071 18.062 1.00 65.50 111 LEU A O 1
ATOM 907 N N . ILE A 1 112 ? -19.697 -11.713 16.820 1.00 60.06 112 ILE A N 1
ATOM 908 C CA . ILE A 1 112 ? -19.346 -12.638 15.738 1.00 60.06 112 ILE A CA 1
ATOM 909 C C . ILE A 1 112 ? -18.078 -12.088 15.087 1.00 60.06 112 ILE A C 1
ATOM 911 O O . ILE A 1 112 ? -18.076 -10.998 14.507 1.00 60.06 112 ILE A O 1
ATOM 915 N N . GLU A 1 113 ? -16.988 -12.830 15.241 1.00 56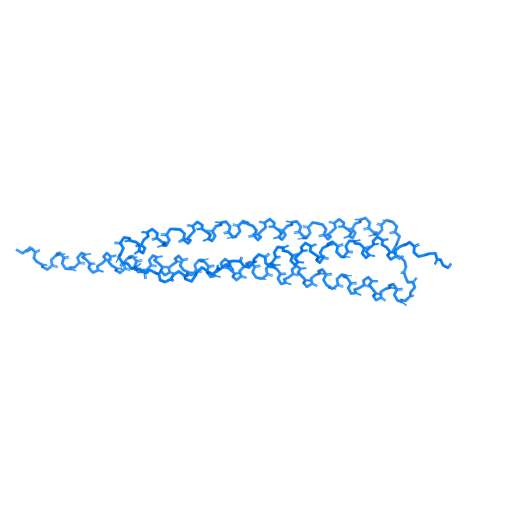.28 113 GLU A N 1
ATOM 916 C CA . GLU A 1 113 ? -15.653 -12.459 14.807 1.00 56.28 113 GLU A CA 1
ATOM 917 C C . GLU A 1 113 ? -15.579 -12.451 13.276 1.00 56.28 113 GLU A C 1
ATOM 919 O O . GLU A 1 113 ? -15.060 -13.355 12.634 1.00 56.28 113 GLU A O 1
ATOM 924 N N . ASN A 1 114 ? -16.082 -11.386 12.655 1.00 57.22 114 ASN A N 1
ATOM 925 C CA . ASN A 1 114 ? -15.670 -11.032 11.310 1.00 57.22 114 ASN A CA 1
ATOM 926 C C . ASN A 1 114 ? -14.281 -10.422 11.432 1.00 57.22 114 ASN A C 1
ATOM 928 O O . ASN A 1 114 ? -14.103 -9.200 11.418 1.00 57.22 114 ASN A O 1
ATOM 932 N N . GLU A 1 115 ? -13.288 -11.293 11.598 1.00 55.78 115 GLU A N 1
ATOM 933 C CA . GLU A 1 115 ? -11.886 -10.964 11.434 1.00 55.78 115 GLU A CA 1
ATOM 934 C C . GLU A 1 115 ? -11.717 -10.484 9.991 1.00 55.78 115 GLU A C 1
ATOM 936 O O . GLU A 1 115 ? -11.456 -11.240 9.060 1.00 55.78 115 GLU A O 1
ATOM 941 N N . HIS A 1 116 ? -11.965 -9.191 9.774 1.00 56.31 116 HIS A N 1
ATOM 942 C CA . HIS A 1 116 ? -11.588 -8.500 8.559 1.00 56.31 116 HIS A CA 1
ATOM 943 C C . HIS A 1 116 ? -10.069 -8.515 8.547 1.00 56.31 116 HIS A C 1
ATOM 945 O O . HIS A 1 116 ? -9.409 -7.597 9.043 1.00 56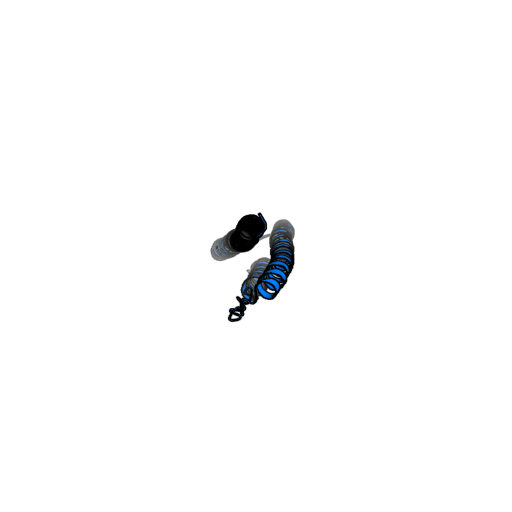.31 116 HIS A O 1
ATOM 951 N N . THR A 1 117 ? -9.538 -9.628 8.046 1.00 57.53 117 THR A N 1
ATOM 952 C CA . THR A 1 117 ? -8.138 -9.855 7.766 1.00 57.53 117 THR A CA 1
ATOM 953 C C . THR A 1 117 ? -7.715 -8.712 6.871 1.00 57.53 117 THR A C 1
ATOM 955 O O . THR A 1 117 ? -8.028 -8.631 5.686 1.00 57.53 117 THR A O 1
ATOM 958 N N . ILE A 1 118 ? -7.065 -7.742 7.504 1.00 60.41 118 ILE A N 1
ATOM 959 C CA . ILE A 1 118 ? -6.387 -6.649 6.837 1.00 60.41 118 ILE A CA 1
ATOM 960 C C . ILE A 1 118 ? -5.594 -7.292 5.698 1.00 60.41 118 ILE A C 1
ATOM 962 O O . ILE A 1 118 ? -4.722 -8.118 5.992 1.00 60.41 118 ILE A O 1
ATOM 966 N N . PRO A 1 119 ? -5.898 -6.986 4.426 1.00 67.69 119 PRO A N 1
ATOM 967 C CA . PRO A 1 119 ? -5.459 -7.846 3.353 1.00 67.69 119 PRO A CA 1
ATOM 968 C C . PRO A 1 119 ? -3.947 -7.712 3.250 1.00 67.69 119 PRO A C 1
ATOM 970 O O . PRO A 1 119 ? -3.400 -6.686 2.836 1.00 67.69 119 PRO A O 1
ATOM 973 N N . LEU A 1 120 ? -3.272 -8.796 3.634 1.00 73.31 120 LEU A N 1
ATOM 974 C CA . LEU A 1 120 ? -1.845 -9.026 3.427 1.00 73.31 120 LEU A CA 1
ATOM 975 C C . LEU A 1 120 ? -1.440 -8.664 1.983 1.00 73.31 120 LEU A C 1
ATOM 977 O O . LEU A 1 120 ? -0.322 -8.207 1.738 1.00 73.31 120 LEU A O 1
ATOM 981 N N . GLY A 1 121 ? -2.408 -8.785 1.064 1.00 79.62 121 GLY A N 1
ATOM 982 C CA . GLY A 1 121 ? -2.370 -8.367 -0.329 1.00 79.62 121 GLY A CA 1
ATOM 983 C C . GLY A 1 121 ? -1.741 -6.998 -0.574 1.00 79.62 121 GLY A C 1
ATOM 984 O O . GLY A 1 121 ? -0.904 -6.929 -1.460 1.00 79.62 121 GLY A O 1
ATOM 985 N N . TYR A 1 122 ? -2.026 -5.947 0.211 1.00 81.19 122 TYR A N 1
ATOM 986 C CA . TYR A 1 122 ? -1.460 -4.609 -0.059 1.00 81.19 122 TYR A CA 1
ATOM 987 C C . TYR A 1 122 ? 0.069 -4.565 0.037 1.00 81.19 122 TYR A C 1
ATOM 989 O O . TYR A 1 122 ? 0.729 -3.853 -0.716 1.00 81.19 122 TYR A O 1
ATOM 997 N N . ARG A 1 123 ? 0.649 -5.312 0.983 1.00 80.25 123 ARG A N 1
ATOM 998 C CA . ARG A 1 123 ? 2.108 -5.348 1.164 1.00 80.25 123 ARG A CA 1
ATOM 999 C C . ARG A 1 123 ? 2.763 -6.189 0.080 1.00 80.25 123 ARG A C 1
ATOM 1001 O O . ARG A 1 123 ? 3.789 -5.791 -0.463 1.00 80.25 123 ARG A O 1
ATOM 1008 N N . VAL A 1 124 ? 2.161 -7.340 -0.213 1.00 85.31 124 VAL A N 1
ATOM 1009 C CA . VAL A 1 124 ? 2.669 -8.290 -1.203 1.00 85.31 124 VAL A CA 1
ATOM 1010 C C . VAL A 1 124 ? 2.621 -7.677 -2.600 1.00 85.31 124 VAL A C 1
ATOM 1012 O O . VAL A 1 124 ? 3.630 -7.693 -3.298 1.00 85.31 124 VAL A O 1
ATOM 1015 N N . SER A 1 125 ? 1.501 -7.063 -2.987 1.00 86.69 125 SER A N 1
ATOM 1016 C CA . SER A 1 125 ? 1.361 -6.430 -4.300 1.00 86.69 125 SER A CA 1
ATOM 1017 C C . SER A 1 125 ? 2.341 -5.271 -4.488 1.00 86.69 125 SER A C 1
ATOM 1019 O O . SER A 1 125 ? 3.007 -5.216 -5.518 1.00 86.69 125 SER A O 1
ATOM 1021 N N . MET A 1 126 ? 2.519 -4.403 -3.485 1.00 85.88 126 MET A N 1
ATOM 1022 C CA . MET A 1 126 ? 3.498 -3.309 -3.557 1.00 85.88 126 MET A CA 1
ATOM 1023 C C . MET A 1 126 ? 4.933 -3.806 -3.723 1.00 85.88 126 MET A C 1
ATOM 1025 O O . MET A 1 126 ? 5.675 -3.262 -4.540 1.00 85.88 126 MET A O 1
ATOM 1029 N N . LEU A 1 127 ? 5.328 -4.846 -2.981 1.00 88.00 127 LEU A N 1
ATOM 1030 C CA . LEU A 1 127 ? 6.659 -5.438 -3.118 1.00 88.00 127 LEU A CA 1
ATOM 1031 C C . LEU A 1 127 ? 6.860 -6.038 -4.510 1.00 88.00 127 LEU A C 1
ATOM 1033 O O . LEU A 1 127 ? 7.879 -5.769 -5.140 1.00 88.00 127 LEU A O 1
ATOM 1037 N N . ILE A 1 128 ? 5.877 -6.790 -5.012 1.00 90.25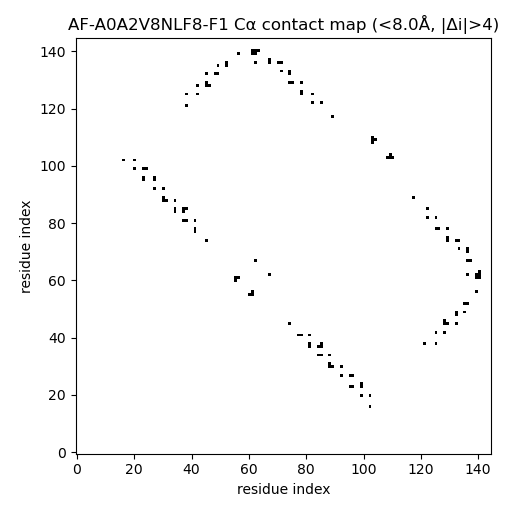 128 ILE A N 1
ATOM 1038 C CA . ILE A 1 128 ? 5.937 -7.397 -6.345 1.00 90.25 128 ILE A CA 1
ATOM 1039 C C . ILE A 1 128 ? 6.081 -6.316 -7.421 1.00 90.25 128 ILE A C 1
ATOM 1041 O O . ILE A 1 128 ? 6.996 -6.392 -8.240 1.00 90.25 128 ILE A O 1
ATOM 1045 N N . ILE A 1 129 ? 5.230 -5.285 -7.404 1.00 88.75 129 ILE A N 1
ATOM 1046 C CA . ILE A 1 129 ? 5.269 -4.214 -8.409 1.00 88.75 129 ILE A CA 1
ATOM 1047 C C . ILE A 1 129 ? 6.599 -3.453 -8.332 1.00 88.75 129 ILE A C 1
ATOM 1049 O O . ILE A 1 129 ? 7.209 -3.181 -9.367 1.00 88.75 129 ILE A O 1
ATOM 1053 N N . ALA A 1 130 ? 7.087 -3.137 -7.130 1.00 88.06 130 ALA A N 1
ATOM 1054 C CA . ALA A 1 130 ? 8.363 -2.446 -6.959 1.00 88.06 130 ALA A CA 1
ATOM 1055 C C . ALA A 1 130 ? 9.540 -3.271 -7.503 1.00 88.06 130 ALA A C 1
ATOM 1057 O O . ALA A 1 130 ? 10.352 -2.742 -8.261 1.00 88.06 130 ALA A O 1
ATOM 1058 N N . VAL A 1 131 ? 9.601 -4.569 -7.181 1.00 91.50 131 VAL A N 1
ATOM 1059 C CA . VAL A 1 131 ? 10.645 -5.479 -7.679 1.00 91.50 131 VAL A CA 1
ATOM 1060 C C . VAL A 1 131 ? 10.593 -5.579 -9.201 1.00 91.50 131 VAL A C 1
ATOM 1062 O O . VAL A 1 131 ? 11.616 -5.383 -9.850 1.00 91.50 131 VAL A O 1
ATOM 1065 N N . ILE A 1 132 ? 9.411 -5.804 -9.785 1.00 91.19 132 ILE A N 1
ATOM 1066 C CA . ILE A 1 132 ? 9.243 -5.870 -11.244 1.00 91.19 132 ILE A CA 1
ATOM 1067 C C . ILE A 1 132 ? 9.716 -4.572 -11.902 1.00 91.19 132 ILE A C 1
ATOM 1069 O O . ILE A 1 132 ? 10.451 -4.613 -12.885 1.00 91.19 132 ILE A O 1
ATOM 1073 N N . THR A 1 133 ? 9.342 -3.417 -11.347 1.00 88.56 133 THR A N 1
ATOM 1074 C CA . THR A 1 133 ? 9.715 -2.118 -11.923 1.00 88.56 133 THR A CA 1
ATOM 1075 C C . THR A 1 133 ? 11.229 -1.901 -11.876 1.00 88.56 133 THR A C 1
ATOM 1077 O O . THR A 1 133 ? 11.814 -1.462 -12.865 1.00 88.56 133 THR A O 1
ATOM 1080 N N . ILE A 1 134 ? 11.886 -2.271 -10.772 1.00 89.19 134 ILE A N 1
ATOM 1081 C CA . ILE A 1 134 ? 13.349 -2.200 -10.647 1.00 89.19 134 ILE A CA 1
ATOM 1082 C C . ILE A 1 134 ? 14.027 -3.139 -11.653 1.00 89.19 134 ILE A C 1
ATOM 1084 O O . ILE A 1 134 ? 14.945 -2.714 -12.354 1.00 89.19 134 ILE A O 1
ATOM 1088 N N . LEU A 1 135 ? 13.558 -4.385 -11.776 1.00 89.69 135 LEU A N 1
ATOM 1089 C CA . LEU A 1 135 ? 14.100 -5.341 -12.745 1.00 89.69 135 LEU A CA 1
ATOM 1090 C C . LEU A 1 135 ? 13.975 -4.807 -14.175 1.00 89.69 135 LEU A C 1
ATOM 1092 O O . LEU A 1 135 ? 14.941 -4.854 -14.931 1.00 89.69 135 LEU A O 1
ATOM 1096 N N . VAL A 1 136 ? 12.826 -4.232 -14.537 1.00 88.19 136 VAL A N 1
ATOM 1097 C CA . VAL A 1 136 ? 12.627 -3.638 -15.865 1.00 88.19 136 VAL A CA 1
ATOM 1098 C C . VAL A 1 136 ? 13.602 -2.486 -16.117 1.00 88.19 136 VAL A C 1
ATOM 1100 O O . VAL A 1 136 ? 14.189 -2.428 -17.195 1.00 88.19 136 VAL A O 1
ATOM 1103 N N . ILE A 1 137 ? 13.852 -1.617 -15.133 1.00 86.75 137 ILE A N 1
ATOM 1104 C CA . ILE A 1 137 ? 14.840 -0.527 -15.260 1.00 86.75 137 ILE A CA 1
ATOM 1105 C C . ILE A 1 137 ? 16.250 -1.062 -15.520 1.00 86.75 137 ILE A C 1
ATOM 1107 O O . ILE A 1 137 ? 16.990 -0.477 -16.314 1.00 86.75 137 ILE A O 1
ATOM 1111 N N . ILE A 1 138 ? 16.625 -2.157 -14.858 1.00 86.38 138 ILE A N 1
ATOM 1112 C CA . ILE A 1 138 ? 17.950 -2.767 -15.000 1.00 86.38 138 ILE A CA 1
ATOM 1113 C C . ILE A 1 138 ? 18.079 -3.433 -16.380 1.00 86.38 138 ILE A C 1
ATOM 1115 O O . ILE A 1 138 ? 18.985 -3.092 -17.143 1.00 86.38 138 ILE A O 1
ATOM 1119 N N . PHE A 1 139 ? 17.134 -4.307 -16.744 1.00 85.25 139 PHE A N 1
ATOM 1120 C CA . PHE A 1 139 ? 17.223 -5.166 -17.933 1.00 85.25 139 PHE A CA 1
ATOM 1121 C C . PHE A 1 139 ? 16.942 -4.467 -19.266 1.00 85.25 139 PHE A C 1
ATOM 1123 O O . PHE A 1 139 ? 17.539 -4.831 -20.282 1.00 85.25 139 PHE A O 1
ATOM 1130 N N . VAL A 1 140 ? 16.086 -3.435 -19.301 1.00 80.38 140 VAL A N 1
ATOM 1131 C CA . VAL A 1 140 ? 15.864 -2.619 -20.523 1.00 80.38 140 VAL A CA 1
ATOM 1132 C C . VAL A 1 140 ? 17.172 -2.011 -21.035 1.00 80.38 140 VAL A C 1
ATOM 1134 O O . VAL A 1 140 ? 17.320 -1.665 -22.206 1.00 80.38 140 VAL A O 1
ATOM 1137 N N . GLY A 1 141 ? 18.152 -1.917 -20.152 1.00 64.50 141 GLY A N 1
ATOM 1138 C CA . GLY A 1 141 ? 19.440 -1.354 -20.417 1.00 64.50 141 GLY A CA 1
ATOM 1139 C C . GLY A 1 141 ? 20.535 -2.259 -20.973 1.00 64.50 141 GLY A C 1
ATOM 1140 O O . GLY A 1 141 ? 21.577 -1.722 -21.351 1.00 64.50 141 GLY A O 1
ATOM 1141 N N . GLU A 1 142 ? 20.340 -3.579 -20.972 1.00 67.56 142 GLU A N 1
ATOM 1142 C CA . GLU A 1 142 ? 21.394 -4.565 -21.267 1.00 67.56 142 GLU A CA 1
ATOM 1143 C C . GLU A 1 142 ? 21.266 -5.226 -22.640 1.00 67.56 142 GLU A C 1
ATOM 1145 O O . GLU A 1 142 ? 22.185 -5.927 -23.057 1.00 67.56 142 GLU A O 1
ATOM 1150 N N . ARG A 1 143 ? 20.166 -5.012 -23.376 1.00 58.62 143 ARG A N 1
ATOM 1151 C CA . ARG A 1 143 ? 20.038 -5.609 -24.712 1.00 58.62 143 ARG A CA 1
ATOM 1152 C C . ARG A 1 143 ? 21.165 -5.084 -25.617 1.00 58.62 143 ARG A C 1
ATOM 1154 O O . ARG A 1 143 ? 21.236 -3.866 -25.798 1.00 58.62 143 ARG A O 1
ATOM 1161 N N . PRO A 1 144 ? 22.035 -5.944 -26.181 1.00 56.00 144 PRO A N 1
ATOM 1162 C CA . PRO A 1 144 ? 22.962 -5.527 -27.226 1.00 56.00 144 PRO A CA 1
ATOM 1163 C C . PRO A 1 144 ? 22.161 -5.062 -28.450 1.00 56.00 144 PRO A C 1
ATOM 1165 O O . PRO A 1 144 ? 21.016 -5.474 -28.642 1.00 56.00 144 PRO A O 1
ATOM 1168 N N . ALA A 1 145 ? 22.704 -4.077 -29.168 1.00 58.00 145 ALA A N 1
ATOM 1169 C CA . ALA A 1 145 ? 22.121 -3.602 -30.424 1.00 58.00 145 ALA A CA 1
ATOM 1170 C C . ALA A 1 145 ? 22.281 -4.664 -31.516 1.00 58.00 145 ALA A C 1
ATOM 1172 O O . ALA A 1 145 ? 23.304 -5.383 -31.458 1.00 58.00 145 ALA A O 1
#

Nearest PDB structures (foldseek):
  1g73-assembly2_B  TM=4.248E-01  e=1.140E+00  Homo sapiens
  6jx6-assembly1_C  TM=2.964E-01  e=2.338E+00  Homo sapiens

pLDDT: mean 83.52, std 9.52, range [55.78, 93.75]

Radius of gyration: 24.63 Å; Cα contacts (8 Å, |Δi|>4): 70; chains: 1; bounding box: 59×22×77 Å

Sequence (145 aa):
MPANEKLETGTREFDYLKLRREVLSKEIDYRREKTWRIFSWSSSILLATLGAIIALSSKGFRLGWSQRIPAALAIFIVSSYSHIWITQNLKQAKVLQKAIREHDAELGIELIENEHTIPLGYRVSMLIIAVITILVIIFVGERPA

Secondary structure (DSSP, 8-state):
--HHHHHHHHHHHHHHHHHHHHHHHHHHHHHHHHHHHHHHHHHHHHHHHHHHHHHHHTTT----HHHHHHHHHHHHHHHHHHHHHHHHHHHHHHHHHHHHHHHHHHTT-----------THHHHHHHHHHHHHHHHHHHTTT---